Protein AF-A0A1Z5HTK5-F1 (afdb_monomer_lite)

Structure (mmCIF, N/CA/C/O backbone):
data_AF-A0A1Z5HTK5-F1
#
_entry.id   AF-A0A1Z5HTK5-F1
#
loop_
_atom_site.group_PDB
_atom_site.id
_atom_site.type_symbol
_atom_site.label_atom_id
_atom_site.label_alt_id
_atom_site.label_comp_id
_atom_site.label_asym_id
_atom_site.label_entity_id
_atom_site.label_seq_id
_atom_site.pdbx_PDB_ins_code
_atom_site.Cartn_x
_atom_site.Cartn_y
_atom_site.Cartn_z
_atom_site.occupancy
_atom_site.B_iso_or_equiv
_atom_site.auth_seq_id
_atom_site.auth_comp_id
_atom_site.auth_asym_id
_atom_site.auth_atom_id
_atom_site.pdbx_PDB_model_num
ATOM 1 N N . MET A 1 1 ? -2.943 -9.811 3.587 1.00 85.88 1 MET A N 1
ATOM 2 C CA . MET A 1 1 ? -2.478 -8.983 4.726 1.00 85.88 1 MET A CA 1
ATOM 3 C C . MET A 1 1 ? -3.605 -8.924 5.747 1.00 85.88 1 MET A C 1
ATOM 5 O O . MET A 1 1 ? -4.751 -9.018 5.325 1.00 85.88 1 MET A O 1
ATOM 9 N N . LYS A 1 2 ? -3.328 -8.838 7.053 1.00 93.81 2 LYS A N 1
ATOM 10 C CA . LYS A 1 2 ? -4.398 -8.567 8.033 1.00 93.81 2 LYS A CA 1
ATOM 11 C C . LYS A 1 2 ? -4.759 -7.068 7.969 1.00 93.81 2 LYS A C 1
ATOM 13 O O . LYS A 1 2 ? -3.826 -6.288 7.782 1.00 93.81 2 LYS A O 1
ATOM 18 N N . PRO A 1 3 ? -6.040 -6.669 8.108 1.00 96.25 3 PRO A N 1
ATOM 19 C CA . PRO A 1 3 ? -6.420 -5.258 8.211 1.00 96.25 3 PRO A CA 1
ATOM 20 C C . PRO A 1 3 ? -5.678 -4.555 9.348 1.00 96.25 3 PRO A C 1
ATOM 22 O O . PRO A 1 3 ? -5.440 -5.162 10.396 1.00 96.25 3 PRO A O 1
ATOM 25 N N . VAL A 1 4 ? -5.332 -3.285 9.150 1.00 98.12 4 VAL A N 1
ATOM 26 C CA . VAL A 1 4 ? -4.636 -2.469 10.154 1.00 98.12 4 VAL A CA 1
ATOM 27 C C . VAL A 1 4 ? -5.599 -1.411 10.667 1.00 98.12 4 VAL A C 1
ATOM 29 O O . VAL A 1 4 ? -6.035 -0.553 9.906 1.00 98.12 4 VAL A O 1
ATOM 32 N N . GLU A 1 5 ? -5.952 -1.469 11.948 1.00 98.19 5 GLU A N 1
ATOM 33 C CA . GLU A 1 5 ? -6.782 -0.434 12.564 1.00 98.19 5 GLU A CA 1
ATOM 34 C C . GLU A 1 5 ? -5.993 0.877 12.667 1.00 98.19 5 GLU A C 1
ATOM 36 O O . GLU A 1 5 ? -4.904 0.908 13.240 1.00 98.19 5 GLU A O 1
ATOM 41 N N . ILE A 1 6 ? -6.530 1.955 12.093 1.00 98.00 6 ILE A N 1
ATOM 42 C CA . ILE A 1 6 ? -5.895 3.286 12.097 1.00 98.00 6 ILE A CA 1
ATOM 43 C C . ILE A 1 6 ? -6.622 4.274 13.011 1.00 98.00 6 ILE A C 1
ATOM 45 O O . ILE A 1 6 ? -6.030 5.251 13.468 1.00 98.00 6 ILE A O 1
ATOM 49 N N . LYS A 1 7 ? -7.906 4.021 13.276 1.00 98.44 7 LYS A N 1
ATOM 50 C CA . LYS A 1 7 ? -8.763 4.693 14.262 1.00 98.44 7 LYS A CA 1
ATOM 51 C C . LYS A 1 7 ? -9.813 3.684 14.743 1.00 98.44 7 LYS A C 1
ATOM 53 O O . LYS A 1 7 ? -10.060 2.729 14.011 1.00 98.44 7 LYS A O 1
ATOM 58 N N . PRO A 1 8 ? -10.467 3.901 15.899 1.00 98.50 8 PRO A N 1
ATOM 59 C CA . PRO A 1 8 ? -11.516 3.003 16.374 1.00 98.50 8 PRO A CA 1
ATOM 60 C C . PRO A 1 8 ? -12.557 2.709 15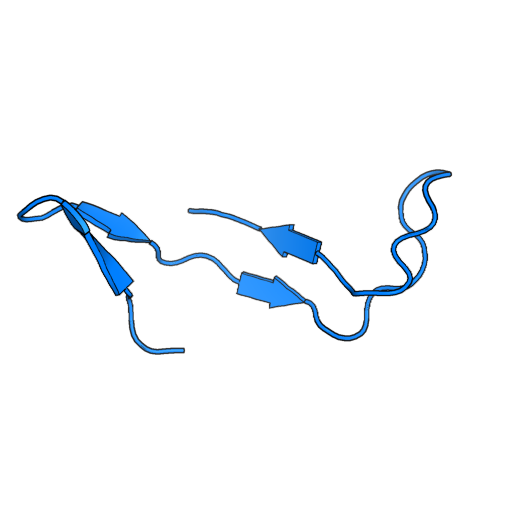.288 1.00 98.50 8 PRO A C 1
ATOM 62 O O . PRO A 1 8 ? -13.187 3.636 14.773 1.00 98.50 8 PRO A O 1
ATOM 65 N N . ASN A 1 9 ? -12.724 1.430 14.944 1.00 97.88 9 ASN A N 1
ATOM 66 C CA . ASN A 1 9 ? -13.622 0.941 13.886 1.00 97.88 9 ASN A CA 1
ATOM 67 C C . ASN A 1 9 ? -13.303 1.439 12.457 1.00 97.88 9 ASN A C 1
ATOM 69 O O . ASN A 1 9 ? -14.160 1.369 11.576 1.00 97.88 9 ASN A O 1
ATOM 73 N N . VAL A 1 10 ? -12.089 1.934 12.202 1.00 98.12 10 VAL A N 1
ATOM 74 C CA . VAL A 1 10 ? -11.606 2.331 10.870 1.00 98.12 10 VAL A CA 1
ATOM 75 C C . VAL A 1 10 ? -10.327 1.567 10.563 1.00 98.12 10 VAL A C 1
ATOM 77 O O . VAL A 1 10 ? -9.314 1.709 11.253 1.00 98.12 10 VAL A O 1
ATOM 80 N N . TYR A 1 11 ? -10.362 0.791 9.486 1.00 98.50 11 TYR A N 1
ATOM 81 C CA . TYR A 1 11 ? -9.289 -0.121 9.114 1.00 98.50 11 TYR A CA 1
ATOM 82 C C . TYR A 1 11 ? -8.750 0.238 7.740 1.00 98.50 11 TYR A C 1
ATOM 84 O O . TYR A 1 11 ? -9.519 0.435 6.807 1.00 98.50 11 TYR A O 1
ATOM 92 N N . TRP A 1 12 ? -7.430 0.270 7.616 1.00 98.50 12 TRP A N 1
ATOM 93 C CA . TRP A 1 12 ? -6.773 0.206 6.323 1.00 98.50 12 TRP A CA 1
ATOM 94 C C . TRP A 1 12 ? -6.803 -1.244 5.830 1.00 98.50 12 TRP A C 1
ATOM 96 O O . TRP A 1 12 ? -6.352 -2.167 6.523 1.00 98.50 12 TRP A O 1
ATOM 106 N N . VAL A 1 13 ? -7.352 -1.436 4.636 1.00 97.81 13 VAL A N 1
ATOM 107 C CA . VAL A 1 13 ? -7.531 -2.727 3.953 1.00 97.81 13 VAL A CA 1
ATOM 108 C C . VAL A 1 13 ? -6.878 -2.738 2.567 1.00 97.81 13 VAL A C 1
ATOM 110 O O . VAL A 1 13 ? -7.157 -3.610 1.746 1.00 97.81 13 VAL A O 1
ATOM 113 N N . GLY A 1 14 ? -6.000 -1.767 2.311 1.00 97.88 14 GLY 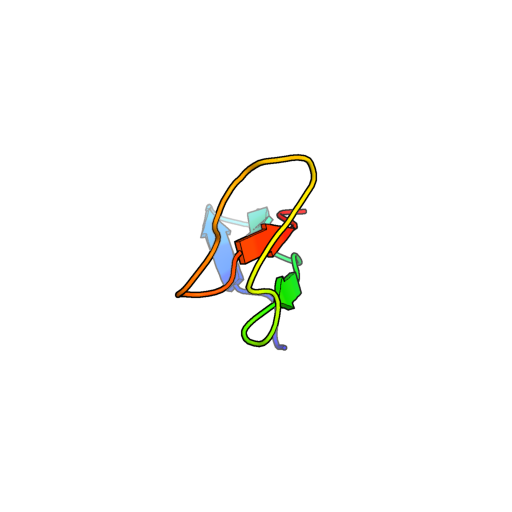A N 1
ATOM 114 C CA . GLY A 1 14 ? -5.282 -1.618 1.053 1.00 97.88 14 GLY A CA 1
ATOM 115 C C . GLY A 1 14 ? -4.256 -2.716 0.750 1.00 97.88 14 GLY A C 1
ATOM 116 O O . GLY A 1 14 ? -3.988 -3.631 1.532 1.00 97.88 14 GLY A O 1
ATOM 117 N N . GLY A 1 15 ? -3.649 -2.595 -0.429 1.00 97.69 15 GLY A N 1
ATOM 118 C CA . GLY A 1 15 ? -2.547 -3.437 -0.890 1.00 97.69 15 GLY A CA 1
ATOM 119 C C . GLY A 1 15 ? -1.212 -2.699 -0.845 1.00 97.69 15 GLY A C 1
ATOM 120 O O . GLY A 1 15 ? -1.149 -1.507 -1.150 1.00 97.69 15 GLY A O 1
ATOM 121 N N . ILE A 1 16 ? -0.139 -3.417 -0.508 1.00 97.81 16 ILE A N 1
ATOM 122 C CA . ILE A 1 16 ? 1.235 -2.942 -0.712 1.00 97.81 16 ILE A CA 1
ATOM 123 C C . ILE A 1 16 ? 1.795 -3.670 -1.928 1.00 97.81 16 ILE A C 1
ATOM 125 O O . ILE A 1 16 ? 1.836 -4.900 -1.939 1.00 97.81 16 ILE A O 1
ATOM 129 N N . ASP A 1 17 ? 2.217 -2.909 -2.931 1.00 97.94 17 ASP A N 1
ATOM 130 C CA . ASP A 1 17 ? 2.882 -3.413 -4.125 1.00 97.94 17 ASP A CA 1
ATOM 131 C C . ASP A 1 17 ? 4.379 -3.138 -3.999 1.00 97.94 17 ASP A C 1
ATOM 133 O O . ASP A 1 17 ? 4.868 -2.036 -4.263 1.00 97.94 17 ASP A O 1
ATOM 137 N N . TRP A 1 18 ? 5.100 -4.153 -3.527 1.00 97.75 18 TRP A N 1
ATOM 138 C CA . TRP A 1 18 ? 6.541 -4.086 -3.309 1.00 97.75 18 TRP A CA 1
ATOM 139 C C . TRP A 1 18 ? 7.350 -4.171 -4.597 1.00 97.75 18 TRP A C 1
ATOM 141 O O . TRP A 1 18 ? 8.527 -3.809 -4.574 1.00 97.75 18 TRP A O 1
ATOM 151 N N . ASP A 1 19 ? 6.761 -4.632 -5.700 1.00 98.00 19 ASP A N 1
ATOM 152 C CA . ASP A 1 19 ? 7.482 -5.026 -6.913 1.00 98.00 19 ASP A CA 1
ATOM 153 C C . ASP A 1 19 ? 7.348 -4.004 -8.040 1.00 98.00 19 ASP A C 1
ATOM 155 O O . ASP A 1 19 ? 8.216 -3.936 -8.911 1.00 98.00 19 ASP A O 1
ATOM 159 N N . LEU A 1 20 ? 6.337 -3.133 -7.997 1.00 98.00 20 LEU A N 1
ATOM 160 C CA . LEU A 1 20 ? 6.200 -2.031 -8.944 1.00 98.00 20 LEU A CA 1
ATOM 161 C C . LEU A 1 20 ? 7.443 -1.131 -8.932 1.00 98.00 20 LEU A C 1
ATOM 163 O O . LEU A 1 20 ? 7.861 -0.637 -7.884 1.00 98.00 20 LEU A O 1
ATOM 167 N N . ARG A 1 21 ? 8.041 -0.887 -10.103 1.00 98.06 21 ARG A N 1
ATOM 168 C CA . ARG A 1 21 ? 9.219 -0.004 -10.262 1.00 98.06 21 ARG A CA 1
ATOM 169 C C . ARG A 1 21 ? 8.973 1.216 -11.139 1.00 98.06 21 ARG A C 1
ATOM 171 O O . ARG A 1 21 ? 9.721 2.189 -11.045 1.00 98.06 21 ARG A O 1
ATOM 178 N N . TYR A 1 22 ? 7.943 1.176 -11.972 1.00 97.94 22 TYR A N 1
ATOM 179 C CA . TYR A 1 22 ? 7.588 2.258 -12.874 1.00 97.94 22 TYR A CA 1
ATOM 180 C C . TYR A 1 22 ? 6.082 2.257 -13.109 1.00 97.94 22 TYR A C 1
ATOM 182 O O . TYR A 1 22 ? 5.497 1.209 -13.380 1.00 97.94 22 TYR A O 1
ATOM 190 N N . PHE A 1 23 ? 5.463 3.429 -13.016 1.00 97.94 23 PHE A N 1
ATOM 191 C CA . PHE A 1 23 ? 4.022 3.589 -13.129 1.00 97.94 23 PHE A CA 1
ATOM 192 C C . PHE A 1 23 ? 3.685 4.928 -13.784 1.00 97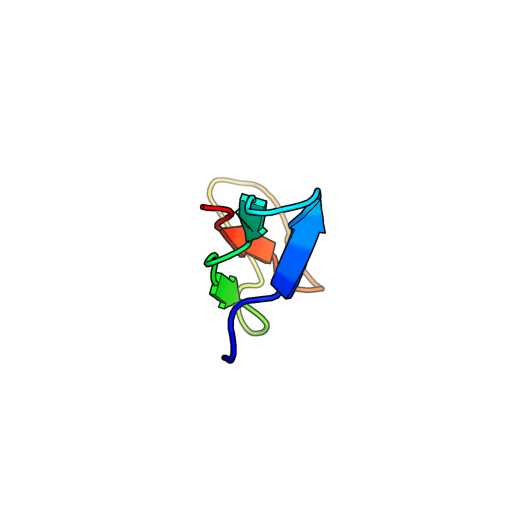.94 23 PHE A C 1
ATOM 194 O O . PHE A 1 23 ? 3.956 5.986 -13.224 1.00 97.94 23 PHE A O 1
ATOM 201 N N . HIS A 1 24 ? 3.117 4.882 -14.991 1.00 97.38 24 HIS A N 1
ATOM 202 C CA . HIS A 1 24 ? 2.635 6.056 -15.735 1.00 97.38 24 HIS A CA 1
ATOM 203 C C . HIS A 1 24 ? 3.622 7.236 -15.809 1.00 97.38 24 HIS A C 1
ATOM 205 O O . HIS A 1 24 ? 3.253 8.377 -15.547 1.00 97.38 24 HIS A O 1
ATOM 211 N N . GLY A 1 25 ? 4.887 6.983 -16.149 1.00 97.50 25 GLY A N 1
ATOM 212 C CA . GLY A 1 25 ? 5.891 8.053 -16.214 1.00 97.50 25 GLY A CA 1
ATOM 213 C C . GLY A 1 25 ? 6.668 8.263 -14.918 1.00 97.50 25 GLY A C 1
ATOM 214 O O . GLY A 1 25 ? 7.761 8.823 -14.959 1.00 97.50 25 GLY A O 1
ATOM 215 N N . TYR A 1 26 ? 6.160 7.775 -13.786 1.00 97.44 26 TYR A N 1
ATOM 216 C CA . TYR A 1 26 ? 6.802 7.920 -12.487 1.00 97.44 26 TYR A CA 1
ATOM 217 C C . TYR A 1 26 ? 7.646 6.700 -12.143 1.00 97.44 26 TYR A C 1
ATOM 219 O O . TYR A 1 26 ? 7.206 5.555 -12.252 1.00 97.44 26 TYR A O 1
ATOM 227 N N . LEU A 1 27 ? 8.865 6.954 -11.675 1.00 97.50 27 LEU A N 1
ATOM 228 C CA . LEU A 1 27 ? 9.729 5.922 -11.121 1.00 97.50 27 LEU A CA 1
ATOM 229 C C . LEU A 1 27 ? 9.297 5.641 -9.678 1.00 97.50 27 LEU A C 1
ATOM 231 O O . LEU A 1 27 ? 9.281 6.540 -8.837 1.00 97.50 27 LEU A O 1
ATOM 235 N N . THR A 1 28 ? 8.977 4.387 -9.382 1.00 97.56 28 THR A N 1
ATOM 236 C CA . THR A 1 28 ? 8.554 3.914 -8.057 1.00 97.56 28 THR A CA 1
ATOM 237 C C . THR A 1 28 ? 9.553 2.876 -7.537 1.00 97.56 28 THR A C 1
ATOM 239 O O . THR A 1 28 ? 9.190 1.731 -7.291 1.00 97.56 28 THR A O 1
ATOM 242 N 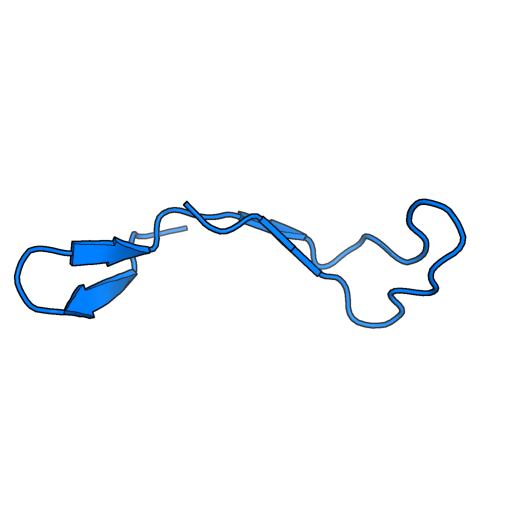N . PRO A 1 29 ? 10.845 3.210 -7.355 1.00 97.25 29 PRO A N 1
ATOM 243 C CA . PRO A 1 29 ? 11.885 2.207 -7.095 1.00 97.25 29 PRO A CA 1
ATOM 244 C C . PRO A 1 29 ? 11.696 1.436 -5.776 1.00 97.25 29 PRO A C 1
ATOM 246 O O . PRO A 1 29 ? 12.337 0.410 -5.572 1.00 97.25 29 PRO A O 1
ATOM 249 N N . ARG A 1 30 ? 10.819 1.922 -4.888 1.00 98.00 30 ARG A N 1
ATOM 250 C CA . ARG A 1 30 ? 10.495 1.323 -3.585 1.00 98.00 30 ARG A CA 1
ATOM 251 C C . ARG A 1 30 ? 9.091 0.701 -3.527 1.00 98.00 30 ARG A C 1
ATOM 253 O O . ARG A 1 30 ? 8.626 0.404 -2.432 1.00 98.00 30 ARG A O 1
ATOM 260 N N . GLY A 1 31 ? 8.418 0.539 -4.665 1.00 98.00 31 GLY A N 1
ATOM 261 C CA . GLY A 1 31 ? 7.018 0.116 -4.699 1.00 98.00 31 GLY A CA 1
ATOM 262 C C . GLY A 1 31 ? 6.035 1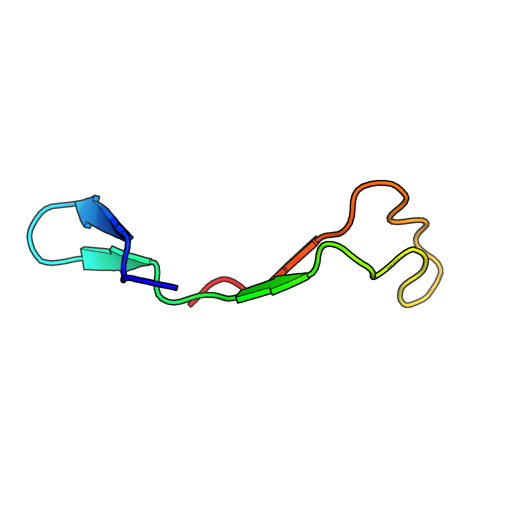.257 -4.419 1.00 98.00 31 GLY A C 1
ATOM 263 O O . GLY A 1 31 ? 6.409 2.434 -4.409 1.00 98.00 31 GLY A O 1
ATOM 264 N N . THR A 1 32 ? 4.769 0.899 -4.213 1.00 98.06 32 THR A N 1
ATOM 265 C CA . THR A 1 32 ? 3.663 1.817 -3.891 1.00 98.06 32 THR A CA 1
ATOM 266 C C . THR A 1 32 ? 2.608 1.128 -3.015 1.00 98.06 32 THR A C 1
ATOM 268 O O . THR A 1 32 ? 2.690 -0.072 -2.748 1.00 98.06 32 THR A O 1
ATOM 271 N N . THR A 1 33 ? 1.594 1.871 -2.569 1.00 98.31 33 THR A N 1
ATOM 272 C CA . THR A 1 33 ? 0.397 1.301 -1.941 1.00 98.31 33 THR A CA 1
ATOM 273 C C . THR A 1 33 ? -0.871 1.741 -2.661 1.00 98.31 33 THR A C 1
ATOM 275 O O . THR A 1 33 ? -0.964 2.854 -3.180 1.00 98.31 33 THR A O 1
ATOM 278 N N . TYR A 1 34 ? -1.872 0.866 -2.657 1.00 97.81 34 TYR A N 1
ATOM 279 C CA . TYR A 1 34 ? -3.234 1.162 -3.092 1.00 97.81 34 TYR A CA 1
ATOM 280 C C . TYR A 1 34 ? -4.123 1.120 -1.852 1.00 97.81 34 TYR A C 1
ATOM 282 O O . TYR A 1 34 ? -4.476 0.044 -1.371 1.00 97.81 34 TYR A O 1
ATOM 290 N N . ASN A 1 35 ? -4.398 2.286 -1.270 1.00 97.69 35 ASN A N 1
ATOM 291 C CA . ASN A 1 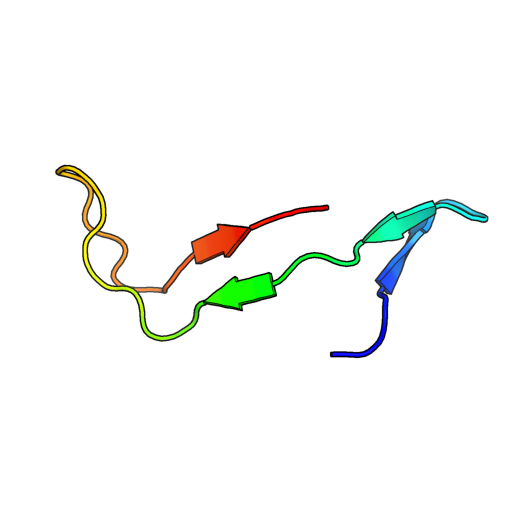35 ? -5.078 2.388 0.022 1.00 97.69 35 ASN A CA 1
ATOM 292 C C . ASN A 1 35 ? -6.600 2.275 -0.141 1.00 97.69 35 ASN A C 1
ATOM 294 O O . ASN A 1 35 ? -7.165 2.899 -1.038 1.00 97.69 35 ASN A O 1
ATOM 298 N N . ALA A 1 36 ? -7.232 1.521 0.757 1.00 96.12 36 ALA A N 1
ATOM 299 C CA . ALA A 1 36 ? -8.676 1.362 0.893 1.00 96.12 36 ALA A CA 1
ATOM 300 C C . ALA A 1 36 ? -9.034 1.258 2.379 1.00 96.12 36 ALA A C 1
ATOM 302 O O . ALA A 1 36 ? -8.159 0.780 3.147 1.00 96.12 36 ALA A O 1
#

pLDDT: mean 97.38, std 2.11, range [85.88, 98.5]

Sequence (36 aa):
MKPVEIKPNVYWVGGIDWDLRYFHGYLTPRGTTYNA

Foldseek 3Di:
DDWDDPDVVDTWPKDWAQPDQDDPHDGPNRGDIDTD

Secondary structure (DSSP, 8-state):
---EEEETTEEE--EEESS--EETTEE-TT-EEE--

Organism: NCBI:txid1246530

Radius of gyration: 12.39 Å; chains: 1; bounding box: 26×17×33 Å

InterPro domains:
  IPR036866 Ribonuclease Z/Hydroxyacylglutathione hydrolase-like [G3DSA:3.60.15.10] (1-36)